Protein AF-A0A1D9MIZ4-F1 (afdb_monomer_lite)

pLDDT: mean 77.11, std 15.05, range [46.09, 94.0]

Secondary structure (DSSP, 8-state):
-HHHHHHHHHHHHHHHHHHHHHHHHHHHHHHHSSPPPPTTS--TTHHHHHHHHHHHHHHHHHHHHHHHHHHHHHHHHTT--------

InterPro domains:
  IPR025329 Protein of unknown function DUF4235 [PF14019] (5-78)

Foldseek 3Di:
DPVVVVVVVVVVVVVVVVVVLVCCQVVCCVPVVDGDDDPPDDDPPVCVVCVVVVVVVVVVVVVVVVVVVVVVCCVVVVVDPPPPPDD

Sequence (87 aa):
MDIAWKVINGVALAGAALVANTVVKSGWKALTGNTPPAPGDEEATARLAEVLIFGALSGLVMAAARRTAVRSANKWYGGSKFNQLEV

Organism: NCBI:txid1912795

Radius of gyration: 20.06 Å; chains: 1; bounding box: 51×34×52 Å

Structure (mmCIF, N/CA/C/O backbone):
data_AF-A0A1D9MIZ4-F1
#
_entry.id   AF-A0A1D9MIZ4-F1
#
loop_
_atom_site.group_PDB
_atom_site.id
_atom_site.type_symbol
_atom_site.label_atom_id
_atom_site.label_alt_id
_atom_site.label_comp_id
_atom_site.label_asym_id
_atom_site.label_entity_id
_atom_site.label_seq_id
_atom_site.pdbx_PDB_ins_code
_atom_site.Cartn_x
_atom_site.Cartn_y
_atom_site.Cartn_z
_atom_site.occupancy
_atom_site.B_iso_or_equiv
_atom_site.auth_seq_id
_atom_site.auth_comp_id
_atom_site.auth_asym_id
_atom_site.auth_atom_id
_atom_site.pdbx_PDB_model_num
ATOM 1 N N . MET A 1 1 ? 24.730 9.816 -11.736 1.00 58.69 1 MET A N 1
ATOM 2 C CA . MET A 1 1 ? 23.567 10.179 -12.590 1.00 58.69 1 MET A CA 1
ATOM 3 C C . MET A 1 1 ? 22.300 10.180 -11.728 1.00 58.69 1 MET A C 1
ATOM 5 O O . MET A 1 1 ? 21.266 9.639 -12.095 1.00 58.69 1 MET A O 1
ATOM 9 N N . ASP A 1 2 ? 22.372 10.785 -10.541 1.00 81.56 2 ASP A N 1
ATOM 10 C CA . ASP A 1 2 ? 21.557 10.303 -9.409 1.00 81.56 2 ASP A CA 1
ATOM 11 C C . ASP A 1 2 ? 20.478 11.311 -9.014 1.00 81.56 2 ASP A C 1
ATOM 13 O O . ASP A 1 2 ? 19.443 10.949 -8.463 1.00 81.56 2 ASP A O 1
ATOM 17 N N . ILE A 1 3 ? 20.691 12.584 -9.353 1.00 85.50 3 ILE A N 1
ATOM 18 C CA . ILE A 1 3 ? 19.746 13.674 -9.104 1.00 85.50 3 ILE A CA 1
ATOM 19 C C . ILE A 1 3 ? 18.495 13.541 -9.974 1.00 85.50 3 ILE A C 1
ATOM 21 O O . ILE A 1 3 ? 17.394 13.614 -9.441 1.00 85.50 3 ILE A O 1
ATOM 25 N N . ALA A 1 4 ? 18.638 13.264 -11.275 1.00 85.81 4 ALA A N 1
ATOM 26 C CA . ALA A 1 4 ? 17.488 13.088 -12.164 1.00 85.81 4 ALA A CA 1
ATOM 27 C C . ALA A 1 4 ? 16.595 11.922 -11.705 1.00 85.81 4 ALA A C 1
ATOM 29 O O . ALA A 1 4 ? 15.379 12.067 -11.601 1.00 85.81 4 ALA A O 1
ATOM 30 N N . TRP A 1 5 ? 17.205 10.794 -11.330 1.00 89.62 5 TRP A N 1
ATOM 31 C CA . TRP A 1 5 ? 16.477 9.637 -10.812 1.00 89.62 5 TRP A CA 1
ATOM 32 C C . TRP A 1 5 ? 15.792 9.921 -9.468 1.00 89.62 5 TRP A C 1
ATOM 34 O O . TRP A 1 5 ? 14.641 9.542 -9.262 1.00 89.62 5 TRP A O 1
ATOM 44 N N . LYS A 1 6 ? 16.460 10.641 -8.558 1.00 90.00 6 LYS A N 1
ATOM 45 C CA . LYS A 1 6 ? 15.868 11.063 -7.280 1.00 90.00 6 LYS A CA 1
ATOM 46 C C . LYS A 1 6 ? 14.678 12.002 -7.465 1.00 90.00 6 LYS A C 1
ATOM 48 O O . LYS A 1 6 ? 13.687 11.839 -6.762 1.00 90.00 6 LYS A O 1
ATOM 53 N N . VAL A 1 7 ? 14.754 12.943 -8.405 1.00 92.62 7 VAL A N 1
ATOM 54 C CA . VAL A 1 7 ? 13.647 13.863 -8.712 1.00 92.62 7 VAL A CA 1
ATOM 55 C C . VAL A 1 7 ? 12.453 13.092 -9.264 1.00 92.62 7 VAL A C 1
ATOM 57 O O . VAL A 1 7 ? 11.343 13.264 -8.768 1.00 92.62 7 VAL A O 1
ATOM 60 N N . ILE A 1 8 ? 12.678 12.191 -10.224 1.00 91.94 8 ILE A N 1
ATOM 61 C CA . ILE A 1 8 ? 11.615 11.349 -10.791 1.00 91.94 8 ILE A CA 1
ATOM 62 C C . ILE A 1 8 ? 10.958 10.498 -9.699 1.00 91.94 8 ILE A C 1
ATOM 64 O O . ILE A 1 8 ? 9.733 10.484 -9.590 1.00 91.94 8 ILE A O 1
ATOM 68 N N . ASN A 1 9 ? 11.755 9.852 -8.841 1.00 93.19 9 ASN A N 1
ATOM 69 C CA . ASN A 1 9 ? 11.225 9.083 -7.715 1.00 93.19 9 ASN A CA 1
ATOM 70 C C . ASN A 1 9 ? 10.448 9.961 -6.733 1.00 93.19 9 ASN A C 1
ATOM 72 O O . ASN A 1 9 ? 9.398 9.542 -6.261 1.00 93.19 9 ASN A O 1
ATOM 76 N N . GLY A 1 10 ? 10.932 11.170 -6.444 1.00 94.00 10 GLY A N 1
ATOM 77 C CA . GLY A 1 10 ? 10.251 12.119 -5.568 1.00 94.00 10 GLY A CA 1
ATOM 78 C C . GLY A 1 10 ? 8.882 12.528 -6.109 1.00 94.00 10 GLY A C 1
ATOM 79 O O . GLY A 1 10 ? 7.898 12.490 -5.375 1.00 94.00 10 GLY A O 1
ATOM 80 N N . VAL A 1 11 ? 8.797 12.841 -7.404 1.00 92.12 11 VAL A N 1
ATOM 81 C CA . VAL A 1 11 ? 7.528 13.174 -8.072 1.00 92.12 11 VAL A CA 1
ATOM 82 C C . VAL A 1 11 ? 6.584 11.972 -8.0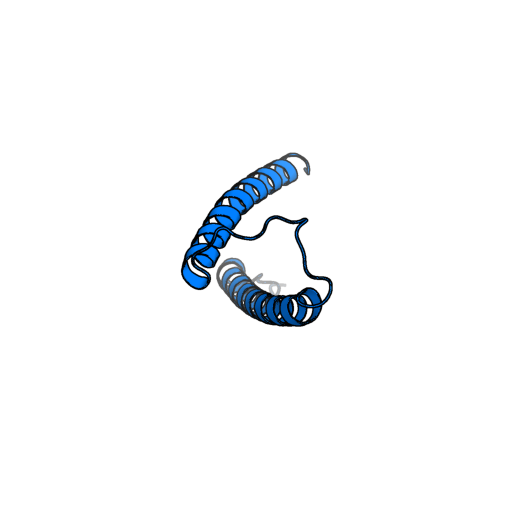84 1.00 92.12 11 VAL A C 1
ATOM 84 O O . VAL A 1 11 ? 5.402 12.119 -7.777 1.00 92.12 11 VAL A O 1
ATOM 87 N N . ALA A 1 12 ? 7.097 10.777 -8.379 1.00 92.94 12 ALA A N 1
ATOM 88 C CA . ALA A 1 12 ? 6.305 9.552 -8.351 1.00 92.94 12 ALA A CA 1
ATOM 89 C C . ALA A 1 12 ? 5.750 9.263 -6.946 1.00 92.94 12 ALA A C 1
ATOM 91 O O . ALA A 1 12 ? 4.570 8.945 -6.805 1.00 92.94 12 ALA A O 1
ATOM 92 N N . LEU A 1 13 ? 6.569 9.433 -5.904 1.00 92.94 13 LEU A N 1
ATOM 93 C CA . LEU A 1 13 ? 6.157 9.297 -4.505 1.00 92.94 13 LEU A CA 1
ATOM 94 C C . LEU A 1 13 ? 5.093 10.321 -4.122 1.00 92.94 13 LEU A C 1
ATOM 96 O O . LEU A 1 13 ? 4.099 9.953 -3.503 1.00 92.94 13 LEU A O 1
ATOM 100 N N . ALA A 1 14 ? 5.267 11.584 -4.512 1.00 93.31 14 ALA A N 1
ATOM 101 C CA . ALA A 1 14 ? 4.284 12.629 -4.251 1.00 93.31 14 ALA A CA 1
ATOM 102 C C . ALA A 1 14 ? 2.941 12.314 -4.931 1.00 93.31 14 ALA A C 1
ATOM 104 O O . ALA A 1 14 ? 1.895 12.372 -4.287 1.00 93.31 14 ALA A O 1
ATOM 105 N N . GLY A 1 15 ? 2.965 11.899 -6.201 1.00 94.00 15 GLY A N 1
ATOM 106 C CA . GLY A 1 15 ? 1.765 11.462 -6.916 1.00 94.00 15 GLY A CA 1
ATOM 107 C C . GLY A 1 15 ? 1.091 10.261 -6.246 1.00 94.00 15 GLY A C 1
ATOM 108 O O . GLY A 1 15 ? -0.121 10.268 -6.034 1.00 94.00 15 GLY A O 1
ATOM 109 N N . ALA A 1 16 ? 1.877 9.262 -5.837 1.00 92.50 16 ALA A N 1
ATOM 110 C CA . ALA A 1 16 ? 1.372 8.100 -5.113 1.00 92.50 16 ALA A CA 1
ATOM 111 C C . ALA A 1 16 ? 0.753 8.484 -3.761 1.00 92.50 16 ALA A C 1
ATOM 113 O O . ALA A 1 16 ? -0.301 7.960 -3.413 1.00 92.50 16 ALA A O 1
ATOM 114 N N . ALA A 1 17 ? 1.355 9.422 -3.025 1.00 88.19 17 ALA A N 1
ATOM 115 C CA . ALA A 1 17 ? 0.838 9.896 -1.744 1.00 88.19 17 ALA A CA 1
ATOM 116 C C . ALA A 1 17 ? -0.529 10.583 -1.891 1.00 88.19 17 ALA A C 1
ATOM 118 O O . ALA A 1 17 ? -1.426 10.353 -1.078 1.00 88.19 17 ALA A O 1
ATOM 119 N N . LEU A 1 18 ? -0.724 11.375 -2.951 1.00 92.12 18 LEU A N 1
ATOM 120 C CA . LEU A 1 18 ? -2.018 11.999 -3.240 1.00 92.12 18 LEU A CA 1
ATOM 121 C C . LEU A 1 18 ? -3.102 10.948 -3.499 1.00 92.12 18 LEU A C 1
ATOM 123 O O . LEU A 1 18 ? -4.170 11.000 -2.889 1.00 92.12 18 LEU A O 1
ATOM 127 N N . VAL A 1 19 ? -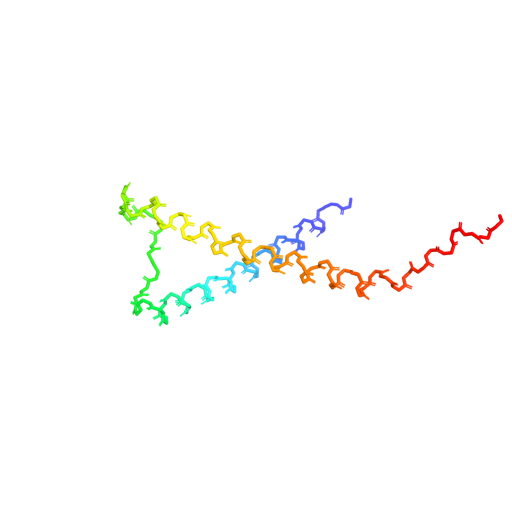2.808 9.961 -4.350 1.00 92.94 19 VAL A N 1
ATOM 128 C CA . VAL A 1 19 ? -3.747 8.873 -4.661 1.00 92.94 19 VAL A CA 1
ATOM 129 C C . VAL A 1 19 ? -4.027 8.020 -3.424 1.00 92.94 19 VAL A C 1
ATOM 131 O O . VAL A 1 19 ? -5.184 7.706 -3.144 1.00 92.94 19 VAL A O 1
ATOM 134 N N . ALA A 1 20 ? -2.993 7.684 -2.652 1.00 88.38 20 ALA A N 1
ATOM 135 C CA . ALA A 1 20 ? -3.120 6.911 -1.423 1.00 88.38 20 ALA A CA 1
ATOM 136 C C . ALA A 1 20 ? -4.056 7.602 -0.425 1.00 88.38 20 ALA A C 1
ATOM 138 O O . ALA A 1 20 ? -4.963 6.957 0.095 1.00 88.38 20 ALA A O 1
ATOM 139 N N . ASN A 1 21 ? -3.914 8.916 -0.228 1.00 85.75 21 ASN A N 1
ATOM 140 C CA . ASN A 1 21 ? -4.801 9.682 0.648 1.00 85.75 21 ASN A CA 1
ATOM 141 C C . ASN A 1 21 ? -6.264 9.615 0.198 1.00 85.75 21 ASN A C 1
ATOM 143 O O . ASN A 1 21 ? -7.153 9.448 1.033 1.00 85.75 21 ASN A O 1
ATOM 147 N N . THR A 1 22 ? -6.539 9.704 -1.106 1.00 87.31 22 THR A N 1
ATOM 148 C CA . THR A 1 22 ? -7.907 9.568 -1.625 1.00 87.31 22 THR A CA 1
ATOM 149 C C . THR A 1 22 ? -8.458 8.164 -1.401 1.00 87.31 22 THR A C 1
ATOM 151 O O . THR A 1 22 ? -9.589 8.021 -0.941 1.00 87.31 22 THR A O 1
ATOM 154 N N . VAL A 1 23 ? -7.667 7.129 -1.690 1.00 88.56 23 VAL A N 1
ATOM 155 C CA . VAL A 1 23 ? -8.081 5.729 -1.521 1.00 88.56 23 VAL A CA 1
ATOM 156 C C . VAL A 1 23 ? -8.351 5.417 -0.053 1.00 88.56 23 VAL A C 1
ATOM 158 O O . VAL A 1 23 ? -9.400 4.862 0.260 1.00 88.56 23 VAL A O 1
ATOM 161 N N . VAL A 1 24 ? -7.456 5.821 0.851 1.00 85.12 24 VAL A N 1
ATOM 162 C CA . VAL A 1 24 ? -7.621 5.629 2.296 1.00 85.12 24 VAL A CA 1
ATOM 163 C C . VAL A 1 24 ? -8.841 6.392 2.798 1.00 85.12 24 VAL A C 1
ATOM 165 O O . VAL A 1 24 ? -9.680 5.807 3.474 1.00 85.12 24 VAL A O 1
ATOM 168 N N . LYS A 1 25 ? -9.007 7.666 2.421 1.00 83.25 25 LYS A N 1
ATOM 169 C CA . LYS A 1 25 ? -10.156 8.476 2.848 1.00 83.25 25 LYS A CA 1
ATOM 170 C C . LYS A 1 25 ? -11.486 7.881 2.390 1.00 83.25 25 LYS A C 1
ATOM 172 O O . LYS A 1 25 ? -12.421 7.797 3.184 1.00 83.25 25 LYS A O 1
ATOM 177 N N . SER A 1 26 ? -11.570 7.465 1.129 1.00 84.56 26 SER A N 1
ATOM 178 C CA . SER A 1 26 ? -12.776 6.855 0.566 1.00 84.56 26 SER A CA 1
ATOM 179 C C . SER A 1 26 ? -13.038 5.464 1.139 1.00 84.56 26 SER A C 1
ATOM 181 O O . SER A 1 26 ? -14.177 5.161 1.475 1.00 84.56 26 SER A O 1
ATOM 183 N N . GLY A 1 27 ? -12.000 4.639 1.297 1.00 83.12 27 GLY A N 1
ATOM 184 C CA . GLY A 1 27 ? -12.106 3.305 1.885 1.00 83.12 27 GLY A CA 1
ATOM 185 C C . GLY A 1 27 ? -12.550 3.355 3.344 1.00 83.12 27 GLY A C 1
ATOM 186 O O . GLY A 1 27 ? -13.463 2.633 3.729 1.00 83.12 27 GLY A O 1
ATOM 187 N N . TRP A 1 28 ? -11.977 4.266 4.133 1.00 80.38 28 TRP A N 1
ATOM 188 C CA . TRP A 1 28 ? -12.363 4.451 5.529 1.00 80.38 28 TRP A CA 1
ATOM 189 C C . TRP A 1 28 ? -13.801 4.942 5.640 1.00 80.38 28 TRP A C 1
ATOM 191 O O . TRP A 1 28 ? -14.617 4.299 6.286 1.00 80.38 28 TRP A O 1
ATOM 201 N N . LYS A 1 29 ? -14.163 5.998 4.899 1.00 79.19 29 LYS A N 1
ATOM 202 C CA . LYS A 1 29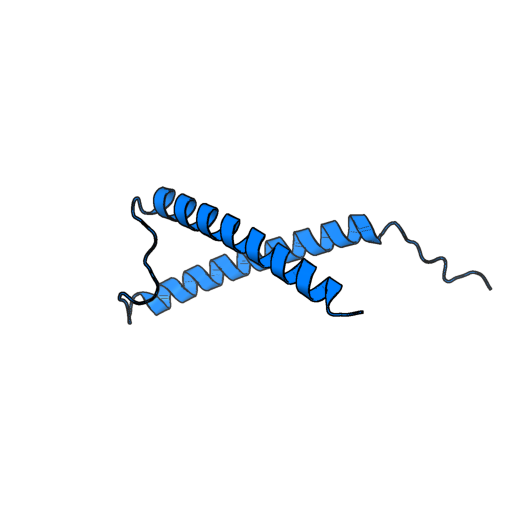 ? -15.540 6.504 4.889 1.00 79.19 29 LYS A CA 1
ATOM 203 C C . LYS A 1 29 ? -16.551 5.433 4.465 1.00 79.19 29 LYS A C 1
ATOM 205 O O . LYS A 1 29 ? -17.652 5.406 5.001 1.00 79.19 29 LYS A O 1
ATOM 210 N N . ALA A 1 30 ? -16.199 4.562 3.521 1.00 82.56 30 ALA A N 1
ATOM 211 C CA . ALA A 1 30 ? -17.075 3.482 3.079 1.00 82.56 30 ALA A CA 1
ATOM 212 C C . ALA A 1 30 ? -17.281 2.395 4.149 1.00 82.56 30 ALA A C 1
ATOM 214 O O . ALA A 1 30 ? -18.364 1.825 4.220 1.00 82.56 30 ALA A O 1
ATOM 215 N N . LEU A 1 31 ? -16.264 2.109 4.968 1.00 79.75 31 LEU A N 1
ATOM 216 C CA . LEU A 1 31 ? -16.310 1.044 5.973 1.00 79.75 31 LEU A CA 1
ATOM 217 C C . LEU A 1 31 ? -16.835 1.521 7.333 1.00 79.75 31 LEU A C 1
ATOM 219 O O . LEU A 1 31 ? -17.661 0.845 7.936 1.00 79.75 31 LEU A O 1
ATOM 223 N N . THR A 1 32 ? -16.369 2.671 7.821 1.00 76.81 32 THR A N 1
ATOM 224 C CA . THR A 1 32 ? -16.707 3.200 9.155 1.00 76.81 32 THR A CA 1
ATOM 225 C C . THR A 1 32 ? -17.701 4.357 9.119 1.00 76.81 32 THR A C 1
ATOM 227 O O . THR A 1 32 ? -18.160 4.790 10.173 1.00 76.81 32 THR A O 1
ATOM 230 N N . GLY A 1 33 ? -18.035 4.899 7.942 1.00 73.88 33 GLY A N 1
ATOM 231 C CA . GLY A 1 33 ? -18.950 6.042 7.801 1.00 73.88 33 GLY A CA 1
ATOM 232 C C . GLY A 1 33 ? -18.362 7.394 8.229 1.00 73.88 33 GLY A C 1
ATOM 233 O O . GLY A 1 33 ? -18.959 8.432 7.949 1.00 73.88 33 GLY A O 1
ATOM 234 N N . ASN A 1 34 ? -17.179 7.400 8.850 1.00 69.00 34 ASN A N 1
ATOM 235 C CA . ASN A 1 34 ? -16.533 8.573 9.434 1.00 69.00 34 ASN A CA 1
ATOM 236 C C . ASN A 1 34 ? -15.243 8.949 8.693 1.00 69.00 34 ASN A C 1
ATOM 238 O O . ASN A 1 34 ? -14.673 8.162 7.932 1.00 69.00 34 ASN A O 1
ATOM 242 N N . THR A 1 35 ? -14.777 10.185 8.889 1.00 67.00 35 THR A N 1
ATOM 243 C CA . THR A 1 35 ? -13.463 10.603 8.386 1.00 67.00 35 THR A CA 1
ATOM 244 C C . THR A 1 35 ? -12.351 9.829 9.100 1.00 67.00 35 THR A C 1
ATOM 246 O O . THR A 1 35 ? -12.475 9.611 10.304 1.00 67.00 35 THR A O 1
ATOM 249 N N . PRO A 1 36 ? -11.283 9.416 8.387 1.00 64.19 36 PRO A N 1
ATOM 250 C CA . PRO A 1 36 ? -10.193 8.663 8.994 1.00 64.19 36 PRO A CA 1
ATOM 251 C C . PRO A 1 36 ? -9.593 9.407 10.192 1.00 64.19 36 PRO A C 1
ATOM 253 O O . PRO A 1 36 ? -9.390 10.622 10.076 1.00 64.19 36 PRO A O 1
ATOM 256 N N . PRO A 1 37 ? -9.309 8.709 11.305 1.00 61.91 37 PRO A N 1
ATOM 257 C CA . PRO A 1 37 ? -8.664 9.309 12.464 1.00 61.91 37 PRO A CA 1
ATOM 258 C C . PRO A 1 37 ? -7.301 9.883 12.063 1.00 61.91 37 PRO A C 1
ATOM 260 O O . PRO A 1 37 ? -6.534 9.268 11.316 1.00 61.91 37 PRO A O 1
ATOM 263 N N . ALA A 1 38 ? -7.033 11.108 12.512 1.00 58.84 38 ALA A N 1
ATOM 264 C CA . ALA A 1 38 ? -5.762 11.778 12.289 1.00 58.84 38 ALA A CA 1
ATOM 265 C C . ALA A 1 38 ? -4.731 11.283 13.318 1.00 58.84 38 ALA A C 1
ATOM 267 O O . ALA A 1 38 ? -5.097 10.961 14.449 1.00 58.84 38 ALA A O 1
ATOM 268 N N . PRO A 1 39 ? -3.440 11.209 12.956 1.00 50.72 39 PRO A N 1
ATOM 269 C CA . PRO A 1 39 ? -2.411 10.762 13.884 1.00 50.72 39 PRO A CA 1
ATOM 270 C C . PRO A 1 39 ? -2.321 11.724 15.076 1.00 50.72 39 PRO A C 1
ATOM 272 O O . PRO A 1 39 ? -1.900 12.867 14.914 1.00 50.72 39 PRO A O 1
ATOM 275 N N . GLY A 1 40 ? -2.695 11.245 16.264 1.00 56.34 40 GLY A N 1
ATOM 276 C CA . GLY A 1 40 ? -2.603 11.999 17.517 1.00 56.34 40 GLY A CA 1
ATOM 277 C C . GLY A 1 40 ? -3.678 11.647 18.541 1.00 56.34 40 GLY A C 1
ATOM 278 O O . GLY A 1 40 ? -3.404 11.730 19.736 1.00 56.34 40 GLY A O 1
ATOM 279 N N . ASP A 1 41 ? -4.842 11.189 18.085 1.00 56.03 41 ASP A N 1
ATOM 280 C CA . ASP A 1 41 ? -5.994 11.029 18.962 1.00 56.03 41 ASP A CA 1
ATOM 281 C C . ASP A 1 41 ? -6.268 9.553 19.271 1.00 56.03 41 ASP A C 1
ATOM 283 O O . ASP A 1 41 ? -6.681 8.774 18.417 1.00 56.03 41 ASP A O 1
ATOM 287 N N . GLU A 1 42 ? -6.025 9.240 20.546 1.00 58.59 42 GLU A N 1
ATOM 288 C CA . GLU A 1 42 ? -6.559 8.120 21.325 1.00 58.59 42 GLU A CA 1
ATOM 289 C C . GLU A 1 42 ? -5.889 6.736 21.157 1.00 58.59 42 GLU A C 1
ATOM 291 O O . GLU A 1 42 ? -5.189 6.432 20.200 1.00 58.59 42 GLU A O 1
ATOM 296 N N . GLU A 1 43 ? -6.098 5.888 22.175 1.00 51.31 43 GLU A N 1
ATOM 297 C CA . GLU A 1 43 ? -5.993 4.420 22.112 1.00 51.31 43 GLU A CA 1
ATOM 298 C C . GLU A 1 43 ? -4.666 3.740 22.499 1.00 51.31 43 GLU A C 1
ATOM 300 O O . GLU A 1 43 ? -4.071 2.976 21.749 1.00 51.31 43 GLU A O 1
ATOM 305 N N . ALA A 1 44 ? -4.252 3.834 23.763 1.00 52.16 44 ALA A N 1
ATOM 306 C CA . ALA A 1 44 ? -3.211 2.940 24.294 1.00 52.16 44 ALA A CA 1
ATOM 307 C C . ALA A 1 44 ? -3.616 1.440 24.327 1.00 52.16 44 ALA A C 1
ATOM 309 O O . ALA A 1 44 ? -2.748 0.583 24.486 1.00 52.16 44 ALA A O 1
ATOM 310 N N . THR A 1 45 ? -4.903 1.095 24.158 1.00 49.78 45 THR A N 1
ATOM 311 C CA . THR A 1 45 ? -5.399 -0.298 24.249 1.00 49.78 45 THR A CA 1
ATOM 312 C C . THR A 1 45 ? -6.070 -0.810 22.967 1.00 49.78 45 THR A C 1
ATOM 314 O O . THR A 1 45 ? -5.933 -1.996 22.670 1.00 49.78 45 THR A O 1
ATOM 317 N N . ALA A 1 46 ? -6.689 0.044 22.142 1.00 51.81 46 ALA A N 1
ATOM 318 C CA . ALA A 1 46 ? -7.135 -0.368 20.803 1.00 51.81 46 ALA A CA 1
ATOM 319 C C . ALA A 1 46 ? -5.946 -0.529 19.828 1.00 51.81 46 ALA A C 1
ATOM 321 O O . ALA A 1 46 ? -5.939 -1.438 18.998 1.00 51.81 46 ALA A O 1
ATOM 322 N N . ARG A 1 47 ? -4.852 0.217 20.049 1.00 60.56 47 ARG 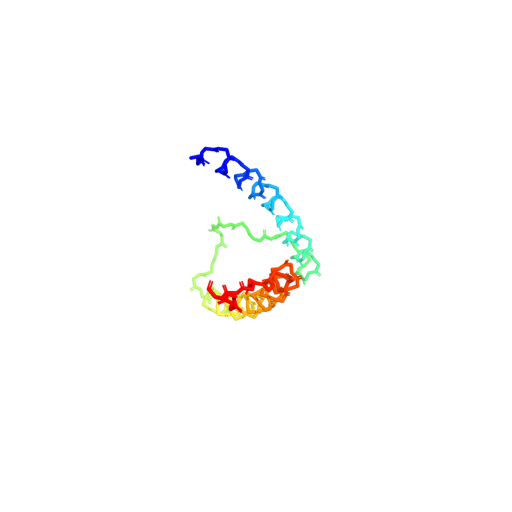A N 1
ATOM 323 C CA . ARG A 1 47 ? -3.635 0.183 19.227 1.00 60.56 47 ARG A CA 1
ATOM 324 C C . ARG A 1 47 ? -2.957 -1.181 19.132 1.00 60.56 47 ARG A C 1
ATOM 326 O O . ARG A 1 47 ? -2.330 -1.429 18.120 1.00 60.56 47 ARG A O 1
ATOM 333 N N . LEU A 1 48 ? -3.053 -2.096 20.103 1.00 68.31 48 LEU A N 1
ATOM 334 C CA . LEU A 1 48 ? -2.416 -3.421 19.951 1.00 68.31 48 LEU A CA 1
ATOM 335 C C . LEU A 1 48 ? -3.193 -4.334 18.995 1.00 68.31 48 LEU A C 1
ATOM 337 O O . LEU A 1 48 ? -2.604 -4.878 18.063 1.00 68.31 48 LEU A O 1
ATOM 341 N N . ALA A 1 49 ? -4.503 -4.488 19.197 1.00 69.69 49 ALA A N 1
ATOM 342 C CA . ALA A 1 49 ? -5.337 -5.305 18.317 1.00 69.69 49 ALA A CA 1
ATOM 343 C C . ALA A 1 49 ? -5.435 -4.688 16.916 1.00 69.69 49 ALA A C 1
ATOM 345 O O . ALA A 1 49 ? -5.331 -5.399 15.919 1.00 69.69 49 ALA A O 1
ATOM 346 N N . GLU A 1 50 ? -5.553 -3.365 16.831 1.00 68.19 50 GLU A N 1
ATOM 347 C CA . GLU A 1 50 ? -5.628 -2.660 15.560 1.00 68.19 50 GLU A CA 1
ATOM 348 C C . GLU A 1 50 ? -4.288 -2.667 14.818 1.00 68.19 50 GLU A C 1
A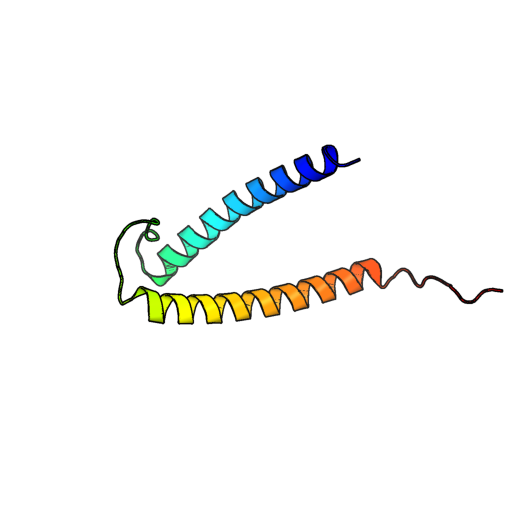TOM 350 O O . GLU A 1 50 ? -4.274 -2.923 13.619 1.00 68.19 50 GLU A O 1
ATOM 355 N N . VAL A 1 51 ? -3.144 -2.530 15.506 1.00 76.88 51 VAL A N 1
ATOM 356 C CA . VAL A 1 51 ? -1.821 -2.726 14.879 1.00 76.88 51 VAL A CA 1
ATOM 357 C C . VAL A 1 51 ? -1.630 -4.168 14.422 1.00 76.88 51 VAL A C 1
ATOM 359 O O . VAL A 1 51 ? -1.043 -4.384 13.365 1.00 76.88 51 VAL A O 1
ATOM 362 N N . LEU A 1 52 ? -2.125 -5.163 15.163 1.00 81.62 52 LEU A N 1
ATOM 363 C CA . LEU A 1 52 ? -2.045 -6.564 14.742 1.00 81.62 52 LEU A CA 1
ATOM 364 C C . LEU A 1 52 ? -2.912 -6.839 13.510 1.00 81.62 52 LEU A C 1
ATOM 366 O O . LEU A 1 52 ? -2.438 -7.459 12.560 1.00 81.62 52 LEU A O 1
ATOM 370 N N . ILE A 1 53 ? -4.153 -6.351 13.492 1.00 81.56 53 ILE A N 1
ATOM 371 C CA . ILE A 1 53 ? -5.065 -6.498 12.352 1.00 81.56 53 ILE A CA 1
ATOM 372 C C . ILE A 1 53 ? -4.528 -5.722 11.145 1.00 81.56 53 ILE A C 1
ATOM 374 O O . ILE A 1 53 ? -4.423 -6.278 10.052 1.00 81.56 53 ILE A O 1
ATOM 378 N N . PHE A 1 54 ? -4.111 -4.470 11.337 1.00 80.69 54 PHE A N 1
ATOM 379 C CA . PHE A 1 54 ? -3.499 -3.649 10.298 1.00 80.69 54 PHE A CA 1
ATOM 380 C C . PHE A 1 54 ? -2.200 -4.270 9.786 1.00 80.69 54 PHE A C 1
ATOM 382 O O . PHE A 1 54 ? -1.969 -4.295 8.581 1.00 80.69 54 PHE A O 1
ATOM 389 N N . GLY A 1 55 ? -1.368 -4.811 10.674 1.00 86.62 55 GLY A N 1
ATOM 390 C CA . GLY A 1 55 ? -0.135 -5.511 10.333 1.00 86.62 55 GLY A CA 1
ATOM 391 C C . GLY A 1 55 ? -0.396 -6.781 9.530 1.00 86.62 55 GLY A C 1
ATOM 392 O O . GLY A 1 55 ? 0.260 -7.002 8.514 1.00 86.62 55 GLY A O 1
ATOM 393 N N . ALA A 1 56 ? -1.392 -7.581 9.918 1.00 88.56 56 ALA A N 1
ATOM 394 C CA . ALA A 1 56 ? -1.795 -8.777 9.183 1.00 88.56 56 ALA A CA 1
ATOM 395 C C . ALA A 1 56 ? -2.339 -8.430 7.788 1.00 88.56 56 ALA A C 1
ATOM 397 O O . ALA A 1 56 ? -1.912 -9.016 6.791 1.00 88.56 56 ALA A O 1
ATOM 398 N N . LEU A 1 57 ? -3.226 -7.434 7.699 1.00 89.19 57 LEU A N 1
ATOM 399 C CA . LEU A 1 57 ? -3.765 -6.940 6.431 1.00 89.19 57 LEU A CA 1
ATOM 400 C C . LEU A 1 57 ? -2.664 -6.351 5.545 1.00 89.19 57 LEU A C 1
ATOM 402 O O . LEU A 1 57 ? -2.566 -6.694 4.369 1.00 89.19 57 LEU A O 1
ATOM 406 N N . SER A 1 58 ? -1.786 -5.523 6.109 1.00 86.94 58 SER A N 1
ATOM 407 C CA . SER A 1 58 ? -0.650 -4.932 5.396 1.00 86.94 58 SER A CA 1
ATOM 408 C C . SER A 1 58 ? 0.321 -6.003 4.911 1.00 86.94 58 SER A C 1
ATOM 410 O O . SER A 1 58 ? 0.780 -5.944 3.773 1.00 86.94 58 SER A O 1
ATOM 412 N N . GLY A 1 59 ? 0.595 -7.019 5.731 1.00 89.56 59 GLY A N 1
ATOM 413 C CA . GLY A 1 59 ? 1.414 -8.168 5.354 1.00 89.56 59 GLY A CA 1
ATOM 414 C C . GLY A 1 59 ? 0.811 -8.944 4.184 1.00 89.56 59 GLY A C 1
ATOM 415 O O . GLY A 1 59 ? 1.522 -9.268 3.230 1.00 89.56 59 GLY A O 1
ATOM 416 N N . LEU A 1 60 ? -0.505 -9.173 4.204 1.00 92.00 60 LEU A N 1
ATOM 417 C CA . LEU A 1 60 ? -1.233 -9.822 3.113 1.00 92.00 60 LEU A CA 1
ATOM 418 C C . LEU A 1 60 ? -1.165 -8.999 1.818 1.00 92.00 60 LEU A C 1
ATOM 420 O O . LEU A 1 60 ? -0.829 -9.533 0.758 1.00 92.00 60 LEU A O 1
ATOM 424 N N . VAL A 1 61 ? -1.439 -7.695 1.905 1.00 91.50 61 VAL A N 1
ATOM 425 C CA . VAL A 1 61 ? -1.372 -6.770 0.764 1.00 91.50 61 VAL A CA 1
ATOM 426 C C . VAL A 1 61 ? 0.045 -6.720 0.199 1.00 91.50 61 VAL A C 1
ATOM 428 O O . VAL A 1 61 ? 0.220 -6.822 -1.013 1.00 91.50 61 VAL A O 1
ATOM 431 N N . MET A 1 62 ? 1.068 -6.638 1.051 1.00 92.00 62 MET A N 1
ATOM 432 C CA . MET A 1 62 ? 2.465 -6.607 0.622 1.00 92.00 62 MET A CA 1
ATOM 433 C C . MET A 1 62 ? 2.889 -7.922 -0.041 1.00 92.00 62 MET A C 1
ATOM 435 O O . MET A 1 62 ? 3.573 -7.908 -1.066 1.00 92.00 62 MET A O 1
ATOM 439 N N . ALA A 1 63 ? 2.457 -9.069 0.487 1.00 91.44 63 ALA A N 1
ATOM 440 C CA . ALA A 1 63 ? 2.713 -10.367 -0.131 1.00 91.44 63 ALA A CA 1
ATOM 441 C C . ALA A 1 63 ? 2.066 -10.466 -1.524 1.00 91.44 63 ALA A C 1
ATOM 443 O O . ALA A 1 63 ? 2.709 -10.906 -2.483 1.00 91.44 63 ALA A O 1
ATOM 444 N N . ALA A 1 64 ? 0.822 -9.997 -1.659 1.00 92.12 64 ALA A N 1
ATOM 445 C CA . ALA A 1 64 ? 0.131 -9.925 -2.941 1.00 92.12 64 ALA A CA 1
ATOM 446 C C . ALA A 1 64 ? 0.843 -8.973 -3.917 1.00 92.12 64 ALA A C 1
ATOM 448 O O . ALA A 1 64 ? 1.119 -9.358 -5.055 1.00 92.12 64 ALA A O 1
ATOM 449 N N . ALA A 1 65 ? 1.216 -7.776 -3.458 1.00 92.94 65 ALA A N 1
ATOM 450 C CA . ALA A 1 65 ? 1.942 -6.778 -4.237 1.00 92.94 65 ALA A CA 1
ATOM 451 C C . ALA A 1 65 ? 3.305 -7.296 -4.712 1.00 92.94 65 ALA A C 1
ATOM 453 O O . ALA A 1 65 ? 3.675 -7.116 -5.868 1.00 92.94 65 ALA A O 1
ATOM 454 N N . ARG A 1 66 ? 4.049 -8.012 -3.862 1.00 89.25 66 ARG A N 1
ATOM 455 C CA . ARG A 1 66 ? 5.321 -8.631 -4.255 1.00 89.25 66 ARG A CA 1
ATOM 456 C C . ARG A 1 66 ? 5.112 -9.683 -5.338 1.00 89.25 66 ARG A C 1
ATOM 458 O O . ARG A 1 66 ? 5.877 -9.733 -6.299 1.00 89.25 66 ARG A O 1
ATOM 465 N N . ARG A 1 67 ? 4.071 -10.512 -5.215 1.00 92.31 67 ARG A N 1
ATOM 466 C CA . ARG A 1 67 ? 3.753 -11.540 -6.214 1.00 92.31 67 ARG A CA 1
ATOM 467 C C . ARG A 1 67 ? 3.390 -10.921 -7.563 1.00 92.31 67 ARG A C 1
ATOM 469 O O . ARG A 1 67 ? 3.851 -11.414 -8.592 1.00 92.31 67 ARG A O 1
ATOM 476 N N . THR A 1 68 ? 2.598 -9.850 -7.576 1.00 90.06 68 THR A N 1
ATOM 477 C CA . THR A 1 68 ? 2.255 -9.136 -8.815 1.00 90.06 68 THR A CA 1
ATOM 478 C C . THR A 1 68 ? 3.458 -8.396 -9.384 1.00 90.06 68 THR A C 1
ATOM 480 O O . THR A 1 68 ? 3.689 -8.490 -10.584 1.00 90.06 68 THR A O 1
ATOM 483 N N . ALA A 1 69 ? 4.276 -7.752 -8.550 1.00 88.88 69 ALA A N 1
ATOM 484 C CA . ALA A 1 69 ? 5.499 -7.079 -8.973 1.00 88.88 69 ALA A CA 1
ATOM 485 C C . ALA A 1 69 ? 6.491 -8.051 -9.623 1.00 88.88 69 ALA A C 1
ATOM 487 O O . ALA A 1 69 ? 6.952 -7.785 -10.727 1.00 88.88 69 ALA A O 1
ATOM 488 N N . VAL A 1 70 ? 6.764 -9.208 -9.008 1.00 88.94 70 VAL A N 1
ATOM 489 C CA . VAL A 1 70 ? 7.643 -10.240 -9.590 1.00 88.94 70 VAL A CA 1
ATOM 490 C C . V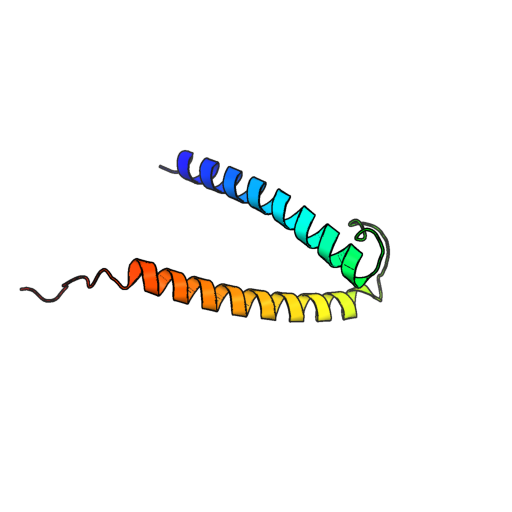AL A 1 70 ? 7.051 -10.803 -10.880 1.00 88.94 70 VAL A C 1
ATOM 492 O O . VAL A 1 70 ? 7.774 -10.995 -11.852 1.00 88.94 70 VAL A O 1
ATOM 495 N N . ARG A 1 71 ? 5.733 -11.029 -10.940 1.00 86.38 71 ARG A N 1
ATOM 496 C CA . ARG A 1 71 ? 5.069 -11.485 -12.170 1.00 86.38 71 ARG A CA 1
ATOM 497 C C . ARG A 1 71 ? 5.182 -10.455 -13.298 1.00 86.38 71 ARG A C 1
ATOM 499 O O . ARG A 1 71 ? 5.447 -10.833 -14.437 1.00 86.38 71 ARG A O 1
ATOM 506 N N . SER A 1 72 ? 4.997 -9.176 -12.989 1.00 83.81 72 SER A N 1
ATOM 507 C CA . SER A 1 72 ? 5.134 -8.072 -13.941 1.00 83.81 72 SER A CA 1
ATOM 508 C C . SER A 1 72 ? 6.582 -7.892 -14.384 1.00 83.81 72 SER A C 1
ATOM 510 O O . SER A 1 72 ? 6.835 -7.773 -15.579 1.00 83.81 72 SER A O 1
ATOM 512 N N . ALA A 1 73 ? 7.531 -7.963 -13.449 1.00 82.88 73 ALA A N 1
ATOM 513 C CA . ALA A 1 73 ? 8.956 -7.935 -13.740 1.00 82.88 73 ALA A CA 1
ATOM 514 C C . ALA A 1 73 ? 9.350 -9.110 -14.642 1.00 82.88 73 ALA A C 1
ATOM 516 O O . ALA A 1 73 ? 9.958 -8.885 -15.675 1.00 82.88 73 ALA A O 1
ATOM 517 N N . ASN A 1 74 ? 8.918 -10.339 -14.349 1.00 80.75 74 ASN A N 1
ATOM 518 C CA . ASN A 1 74 ? 9.182 -11.495 -15.210 1.00 80.75 74 ASN A CA 1
ATOM 519 C C . ASN A 1 74 ? 8.554 -11.354 -16.601 1.00 80.75 74 ASN A C 1
ATOM 521 O O . ASN A 1 74 ? 9.170 -11.751 -17.582 1.00 80.75 74 ASN A O 1
ATOM 525 N N . LYS A 1 75 ? 7.355 -10.772 -16.720 1.00 76.12 75 LYS A N 1
ATOM 526 C CA . LYS A 1 75 ? 6.740 -10.498 -18.029 1.00 76.12 75 LYS A CA 1
ATOM 527 C C . LYS A 1 75 ? 7.548 -9.482 -18.844 1.00 76.12 75 LYS A C 1
ATOM 529 O O . LYS A 1 75 ? 7.590 -9.585 -20.064 1.00 76.12 75 LYS A O 1
ATOM 534 N N . TRP A 1 76 ? 8.154 -8.502 -18.179 1.00 72.38 76 TRP A N 1
ATOM 535 C CA . TRP A 1 76 ? 8.869 -7.404 -18.828 1.00 72.38 76 TRP A CA 1
ATOM 536 C C . TRP A 1 76 ? 10.347 -7.732 -19.098 1.00 72.38 76 TRP A C 1
ATOM 538 O O . TRP A 1 76 ? 10.874 -7.391 -20.148 1.00 72.38 76 TRP A O 1
ATOM 548 N N . TYR A 1 77 ? 11.000 -8.452 -18.182 1.00 65.00 77 TYR A N 1
ATOM 549 C CA . TYR A 1 77 ? 12.418 -8.823 -18.235 1.00 65.00 77 TYR A CA 1
ATOM 550 C C . TYR A 1 77 ? 12.661 -10.224 -18.822 1.00 65.00 77 TYR A C 1
ATOM 552 O O . TYR A 1 77 ? 13.695 -10.464 -19.437 1.00 65.00 77 TYR A O 1
ATOM 560 N N . GLY A 1 78 ? 11.704 -11.152 -18.694 1.00 60.06 78 GLY A N 1
ATOM 561 C CA . GLY A 1 78 ? 11.814 -12.540 -19.172 1.00 60.06 78 GLY A CA 1
ATOM 562 C C . GLY A 1 78 ? 11.816 -12.712 -20.697 1.00 60.06 78 GLY A C 1
ATOM 563 O O . GLY A 1 78 ? 11.923 -13.838 -21.177 1.00 60.06 78 GLY A O 1
ATOM 564 N N . GLY A 1 79 ? 11.714 -11.615 -21.457 1.00 53.75 79 GLY A N 1
ATOM 565 C CA . GLY A 1 79 ? 11.941 -11.584 -22.904 1.00 53.75 79 GLY A CA 1
ATOM 566 C C . GLY A 1 79 ? 13.415 -11.455 -23.305 1.00 53.75 79 GLY A C 1
ATOM 567 O O . GLY A 1 79 ? 13.749 -11.765 -24.444 1.00 53.75 79 GLY A O 1
ATOM 568 N N . SER A 1 80 ? 14.313 -11.062 -22.393 1.00 53.22 80 SER A N 1
ATOM 569 C CA . SER A 1 80 ? 15.749 -11.044 -22.680 1.00 53.22 80 SER A CA 1
ATOM 570 C C . SER A 1 80 ? 16.370 -12.354 -22.216 1.00 53.22 80 SER A C 1
ATOM 572 O O . SER A 1 80 ? 16.925 -12.470 -21.120 1.00 53.22 80 SER A O 1
ATOM 574 N N . LYS A 1 81 ? 16.247 -13.379 -23.063 1.00 54.81 81 LYS A N 1
ATOM 575 C CA . LYS A 1 81 ? 17.197 -14.487 -23.048 1.00 54.81 81 LYS A CA 1
ATOM 576 C C . LYS A 1 81 ? 18.550 -13.873 -23.390 1.00 54.81 81 LYS A C 1
ATOM 578 O O . LYS A 1 81 ? 18.861 -13.673 -24.558 1.00 54.81 81 LYS A O 1
ATOM 583 N N . PHE A 1 82 ? 19.328 -13.531 -22.368 1.00 54.72 82 PHE A N 1
ATOM 584 C CA . PHE A 1 82 ? 20.760 -13.364 -22.534 1.00 54.72 82 PHE A CA 1
ATOM 585 C C . PHE A 1 82 ? 21.273 -14.694 -23.080 1.00 54.72 82 PHE A C 1
ATOM 587 O O . PHE A 1 82 ? 21.338 -15.691 -22.359 1.00 54.72 82 PHE A O 1
ATOM 594 N N . ASN A 1 83 ? 21.537 -14.716 -24.385 1.00 49.16 83 ASN A N 1
ATOM 595 C CA . ASN A 1 83 ? 22.261 -15.779 -25.052 1.00 49.16 83 ASN A CA 1
ATOM 596 C C . ASN A 1 83 ? 23.696 -15.716 -24.513 1.00 49.16 83 ASN A C 1
ATOM 598 O O . ASN A 1 83 ? 24.560 -15.063 -25.081 1.00 49.16 83 ASN A O 1
ATOM 602 N N . GLN A 1 84 ? 23.908 -16.283 -23.327 1.00 54.16 84 GLN A N 1
ATOM 603 C CA . GLN A 1 84 ? 25.211 -16.383 -22.669 1.00 54.16 84 GLN A CA 1
ATOM 604 C C . GLN A 1 84 ? 25.869 -17.744 -22.939 1.00 54.16 84 GLN A C 1
ATOM 606 O O . GLN A 1 84 ? 26.677 -18.210 -22.145 1.00 54.16 84 GLN A O 1
ATOM 611 N N . LEU A 1 85 ? 25.518 -18.387 -24.057 1.00 57.81 85 LEU A N 1
ATOM 612 C CA . LEU A 1 85 ? 26.140 -19.617 -24.544 1.00 57.81 85 LEU A CA 1
ATOM 613 C C . LEU A 1 85 ? 26.346 -19.542 -26.064 1.00 57.81 85 LEU A C 1
ATOM 615 O O . LEU A 1 85 ? 25.837 -20.375 -26.804 1.00 57.81 85 LEU A O 1
ATOM 619 N N . GLU A 1 86 ? 27.095 -18.548 -26.532 1.00 46.09 86 GLU A N 1
ATOM 620 C CA . GLU A 1 86 ? 27.844 -18.668 -27.785 1.00 46.09 86 GLU A CA 1
ATOM 621 C C . GLU A 1 86 ? 29.297 -18.277 -27.495 1.00 46.09 86 GLU A C 1
ATOM 623 O O . GLU A 1 86 ? 29.574 -17.117 -27.208 1.00 46.09 86 GLU A O 1
ATOM 628 N N . VAL A 1 87 ? 30.136 -19.326 -27.476 1.00 47.75 87 VAL A N 1
ATOM 629 C CA . VAL A 1 87 ? 31.601 -19.411 -27.680 1.00 47.75 87 VAL A CA 1
ATOM 630 C C . VAL A 1 87 ? 32.493 -18.255 -27.227 1.00 47.75 87 VAL A C 1
ATOM 632 O O . VAL A 1 87 ? 32.545 -17.209 -27.905 1.00 47.75 87 VAL A O 1
#